Protein AF-A0A2V8DKA5-F1 (afdb_monomer)

Solvent-accessible surface area (backbone atoms only — not comparable to full-atom values): 7379 Å² total; per-residue (Å²): 86,79,46,78,63,71,36,25,67,91,80,50,63,89,69,74,50,68,70,83,80,54,30,30,59,78,45,17,24,28,48,36,32,26,49,52,54,49,48,38,41,41,67,17,48,54,69,76,38,73,86,55,44,38,32,32,46,49,36,30,21,56,39,58,88,42,36,77,68,57,39,46,38,66,79,73,36,94,82,56,77,60,54,41,87,66,52,61,70,57,46,31,72,77,32,38,34,21,30,55,58,59,94,41,68,68,50,50,52,49,48,36,72,65,50,35,67,94,24,55,43,90,53,74,67,75,92,54,95,67,135

Sequence (131 aa):
MFMHPGGADNIVREGALRGRGDLGNIIGNPLETTYFLSRLIFDGTLDKFPGLKICPGHAGGYLPSYLARTDVACDVRANANCANKKRPREYFKGQIIIDSMVFTEEGLRHLVAEVGVGQIVYGTDIPFNWP

Structure (mmCIF, N/CA/C/O backbone):
data_AF-A0A2V8DKA5-F1
#
_entry.id   AF-A0A2V8DKA5-F1
#
loop_
_atom_site.group_PDB
_atom_site.id
_atom_site.type_symbol
_atom_site.label_atom_id
_atom_site.label_alt_id
_atom_site.label_comp_id
_atom_site.label_asym_id
_atom_site.label_entity_id
_atom_site.label_seq_id
_atom_site.pdbx_PDB_ins_code
_atom_site.Cartn_x
_atom_site.Cartn_y
_atom_site.Cartn_z
_atom_site.occupancy
_atom_site.B_iso_or_equiv
_atom_site.auth_seq_id
_atom_site.auth_comp_id
_atom_site.auth_asym_id
_atom_site.auth_atom_id
_atom_site.pdbx_PDB_model_num
ATOM 1 N N . MET A 1 1 ? 3.660 -9.455 10.947 1.00 94.50 1 MET A N 1
ATOM 2 C CA . MET A 1 1 ? 3.813 -10.330 9.764 1.00 94.50 1 MET A CA 1
ATOM 3 C C . MET A 1 1 ? 4.368 -9.488 8.632 1.00 94.50 1 MET A C 1
ATOM 5 O O . MET A 1 1 ? 3.793 -8.440 8.383 1.00 94.50 1 MET A O 1
ATOM 9 N N . PHE A 1 2 ? 5.465 -9.890 7.994 1.00 96.50 2 PHE A N 1
ATOM 10 C CA . PHE A 1 2 ? 5.931 -9.236 6.767 1.00 96.50 2 PHE A CA 1
ATOM 11 C C . PHE A 1 2 ? 5.264 -9.896 5.556 1.00 96.50 2 PHE A C 1
ATOM 13 O O . PHE A 1 2 ? 5.090 -11.115 5.562 1.00 96.50 2 PHE A O 1
ATOM 20 N N . MET A 1 3 ? 4.866 -9.106 4.562 1.00 95.31 3 MET A N 1
ATOM 21 C CA . MET A 1 3 ? 4.344 -9.597 3.288 1.00 95.31 3 MET A CA 1
ATOM 22 C C . MET A 1 3 ? 5.293 -9.146 2.180 1.00 95.31 3 MET A C 1
ATOM 24 O O . MET A 1 3 ? 5.475 -7.948 1.964 1.00 95.31 3 MET A O 1
ATOM 28 N N . HIS A 1 4 ? 5.879 -10.129 1.501 1.00 95.50 4 HIS A N 1
ATOM 29 C CA . HIS A 1 4 ? 6.677 -9.936 0.301 1.00 95.50 4 HIS A CA 1
ATOM 30 C C . HIS A 1 4 ? 5.847 -10.366 -0.919 1.00 95.50 4 HIS A C 1
ATOM 32 O O . HIS A 1 4 ? 5.242 -11.442 -0.864 1.00 95.50 4 HIS A O 1
ATOM 38 N N . PRO A 1 5 ? 5.803 -9.576 -2.001 1.00 95.88 5 PRO A N 1
ATOM 39 C CA . PRO A 1 5 ? 5.071 -9.942 -3.210 1.00 95.88 5 PRO A CA 1
ATOM 40 C C . PRO A 1 5 ? 5.834 -10.953 -4.085 1.00 95.88 5 PRO A C 1
ATOM 42 O O . PRO A 1 5 ? 7.014 -11.222 -3.873 1.00 95.88 5 PRO A O 1
ATOM 45 N N . GLY A 1 6 ? 5.155 -11.523 -5.074 1.00 94.38 6 GLY A N 1
ATOM 46 C CA . GLY A 1 6 ?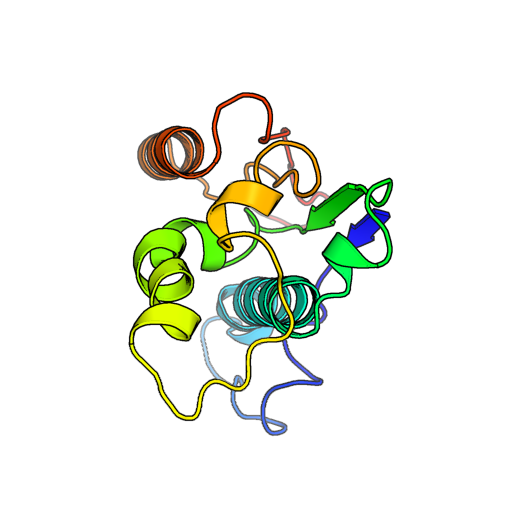 5.685 -12.485 -6.038 1.00 94.38 6 GLY A CA 1
ATOM 47 C C . GLY A 1 6 ? 5.372 -12.078 -7.476 1.00 94.38 6 GLY A C 1
ATOM 48 O O . GLY A 1 6 ? 4.893 -12.892 -8.256 1.00 94.38 6 GLY A O 1
ATOM 49 N N . GLY A 1 7 ? 5.580 -10.807 -7.826 1.00 93.19 7 GLY A N 1
ATOM 50 C CA . GLY A 1 7 ? 5.442 -10.319 -9.199 1.00 93.19 7 GLY A CA 1
ATOM 51 C C . GLY A 1 7 ? 4.012 -10.263 -9.741 1.00 93.19 7 GLY A C 1
ATOM 52 O O . GLY A 1 7 ? 3.837 -10.116 -10.950 1.00 93.19 7 GLY A O 1
ATOM 53 N N . ALA A 1 8 ? 2.995 -10.343 -8.873 1.00 94.88 8 ALA A N 1
ATOM 54 C CA . ALA A 1 8 ? 1.580 -10.423 -9.239 1.00 94.88 8 ALA A CA 1
ATOM 55 C C . ALA A 1 8 ? 1.161 -11.709 -9.978 1.00 94.88 8 ALA A C 1
ATOM 57 O O . ALA A 1 8 ? 0.055 -11.758 -10.528 1.00 94.88 8 ALA A O 1
ATOM 58 N N . ASP A 1 9 ? 1.970 -12.770 -9.928 1.00 89.75 9 ASP A N 1
ATOM 59 C CA . ASP A 1 9 ? 1.734 -14.032 -10.647 1.00 89.75 9 ASP A CA 1
ATOM 60 C C . ASP A 1 9 ? 0.358 -14.663 -10.356 1.00 89.75 9 ASP A C 1
ATOM 62 O O . ASP A 1 9 ? -0.228 -15.320 -11.215 1.00 89.75 9 ASP A O 1
ATOM 66 N N . ASN A 1 10 ? -0.195 -14.424 -9.162 1.00 89.25 10 ASN A N 1
ATOM 67 C CA . ASN A 1 10 ? -1.482 -14.979 -8.731 1.00 89.25 10 ASN A CA 1
ATOM 68 C C . ASN A 1 10 ? -2.690 -14.061 -8.984 1.00 89.25 10 ASN A C 1
ATOM 70 O O . ASN A 1 10 ? -3.821 -14.444 -8.676 1.00 89.25 10 ASN A O 1
ATOM 74 N N . ILE A 1 11 ? -2.477 -12.838 -9.481 1.00 95.75 11 ILE A N 1
ATOM 75 C CA . ILE A 1 11 ? -3.544 -11.829 -9.613 1.00 95.75 11 ILE A CA 1
ATOM 76 C C . ILE A 1 11 ? -3.685 -11.265 -11.029 1.00 95.75 11 ILE A C 1
ATOM 78 O O . ILE A 1 11 ? -4.748 -10.740 -11.366 1.00 95.75 11 ILE A O 1
ATOM 82 N N . VAL A 1 12 ? -2.653 -11.379 -11.871 1.00 95.69 12 VAL A N 1
ATOM 83 C CA . VAL A 1 12 ? -2.734 -11.037 -13.296 1.00 95.69 12 VAL A CA 1
ATOM 84 C C . VAL A 1 12 ? -2.765 -12.292 -14.162 1.00 95.69 12 VAL A C 1
ATOM 86 O O . VAL A 1 12 ? -2.398 -13.383 -13.739 1.00 95.69 12 VAL A O 1
ATOM 89 N N . ARG A 1 13 ? -3.223 -12.146 -15.409 1.00 95.75 13 ARG A N 1
ATOM 90 C CA . ARG A 1 13 ? -3.144 -13.239 -16.386 1.00 95.75 13 ARG A CA 1
ATOM 91 C C . ARG A 1 13 ? -1.683 -13.575 -16.663 1.00 95.75 13 ARG A C 1
ATOM 93 O O . ARG A 1 13 ? -0.861 -12.666 -16.795 1.00 95.75 13 ARG A O 1
ATOM 100 N N . GLU A 1 14 ? -1.395 -14.860 -16.839 1.00 93.31 14 GLU A N 1
ATOM 101 C CA . GLU A 1 14 ? -0.055 -15.307 -17.205 1.00 93.31 14 GLU A CA 1
ATOM 102 C C . GLU A 1 14 ? 0.442 -14.550 -18.446 1.00 93.31 14 GLU A C 1
ATOM 104 O O . GLU A 1 14 ? -0.253 -14.428 -19.458 1.00 93.31 14 GLU A O 1
ATOM 109 N N . GLY A 1 15 ? 1.650 -13.996 -18.351 1.00 93.44 15 GLY A N 1
ATOM 110 C CA . GLY A 1 15 ? 2.273 -13.251 -19.437 1.00 93.44 15 GLY A CA 1
ATOM 111 C C . GLY A 1 15 ? 1.839 -11.788 -19.575 1.00 93.44 15 GLY A C 1
ATOM 112 O O . GLY A 1 15 ? 2.428 -11.091 -20.397 1.00 93.44 15 GLY A O 1
ATOM 113 N N . ALA A 1 16 ? 0.889 -11.288 -18.771 1.00 95.94 16 ALA A N 1
ATOM 114 C CA . ALA A 1 16 ? 0.405 -9.902 -18.858 1.00 95.94 16 ALA A CA 1
ATOM 115 C C . ALA A 1 16 ? 1.497 -8.842 -18.626 1.00 95.94 16 ALA A C 1
ATOM 117 O O . ALA A 1 16 ? 1.384 -7.727 -19.129 1.00 95.94 16 ALA A O 1
ATOM 118 N N . LEU A 1 17 ? 2.550 -9.195 -17.886 1.00 96.06 17 LEU A N 1
ATOM 119 C CA . LEU A 1 17 ? 3.685 -8.323 -17.570 1.00 96.06 17 LEU A CA 1
ATOM 120 C C . LEU A 1 17 ? 4.962 -8.692 -18.353 1.00 96.06 17 LEU A C 1
ATOM 122 O O . LEU A 1 17 ? 6.035 -8.165 -18.068 1.00 96.06 17 LEU A O 1
ATOM 126 N N . ARG A 1 18 ? 4.883 -9.588 -19.354 1.00 93.88 18 ARG A N 1
ATOM 127 C CA . ARG A 1 18 ? 6.038 -9.915 -20.212 1.00 93.88 18 ARG A CA 1
ATOM 128 C C . ARG A 1 18 ? 6.385 -8.724 -21.107 1.00 93.88 18 ARG A C 1
ATOM 130 O O . ARG A 1 18 ? 5.515 -8.143 -21.750 1.00 93.88 18 ARG A O 1
ATOM 137 N N . GLY A 1 19 ? 7.672 -8.404 -21.209 1.00 91.88 19 GLY A N 1
ATOM 138 C CA . GLY A 1 19 ? 8.155 -7.326 -22.068 1.00 91.88 19 GLY A CA 1
ATOM 139 C C . GLY A 1 19 ? 9.411 -6.655 -21.526 1.00 91.88 19 GLY A C 1
ATOM 140 O O . GLY A 1 19 ? 10.134 -7.215 -20.707 1.00 91.88 19 GLY A O 1
ATOM 141 N N . ARG A 1 20 ? 9.681 -5.443 -22.016 1.00 96.12 20 ARG A N 1
ATOM 142 C CA . ARG A 1 20 ? 10.793 -4.613 -21.534 1.00 96.12 20 ARG A CA 1
ATOM 143 C C . ARG A 1 20 ? 10.465 -4.012 -20.168 1.00 96.12 20 ARG A C 1
ATOM 145 O O . ARG A 1 20 ? 9.310 -3.694 -19.905 1.00 96.12 20 ARG A O 1
ATOM 152 N N . GLY A 1 21 ? 11.503 -3.772 -19.370 1.00 94.31 21 GLY A N 1
ATOM 153 C CA . GLY A 1 21 ? 11.399 -3.006 -18.126 1.00 94.31 21 GLY A CA 1
ATOM 154 C C . GLY A 1 21 ? 11.013 -3.815 -16.892 1.00 94.31 21 GLY A C 1
ATOM 155 O O . GLY A 1 21 ? 10.586 -3.203 -15.929 1.00 94.31 21 GLY A O 1
ATOM 156 N N . ASP A 1 22 ? 11.142 -5.148 -16.926 1.00 94.69 22 ASP A N 1
ATOM 157 C CA . ASP A 1 22 ? 10.892 -6.031 -15.774 1.00 94.69 22 ASP A CA 1
ATOM 158 C C . ASP A 1 22 ? 9.589 -5.691 -15.025 1.00 94.69 22 ASP A C 1
ATOM 160 O O . ASP A 1 22 ? 9.564 -5.403 -13.827 1.00 94.69 22 ASP A O 1
ATOM 164 N N . LEU A 1 23 ? 8.479 -5.655 -15.771 1.00 96.62 23 LEU A N 1
ATOM 165 C CA . LEU A 1 23 ? 7.197 -5.181 -15.244 1.00 96.62 23 LEU A CA 1
ATOM 166 C C . LEU A 1 23 ? 6.652 -6.068 -14.121 1.00 96.62 23 LEU A C 1
ATOM 168 O O . LEU A 1 23 ? 5.860 -5.584 -13.318 1.00 96.62 23 LEU A O 1
ATOM 172 N N . GLY A 1 24 ? 7.080 -7.332 -14.031 1.00 96.19 24 GLY A N 1
ATOM 173 C CA . GLY A 1 24 ? 6.789 -8.183 -12.876 1.00 96.19 24 GLY A CA 1
ATOM 174 C C . GLY A 1 24 ? 7.332 -7.566 -11.589 1.00 96.19 24 GLY A C 1
ATOM 175 O O . GLY A 1 24 ? 6.606 -7.453 -10.605 1.00 96.19 24 GLY A O 1
ATOM 176 N N . ASN A 1 25 ? 8.563 -7.059 -11.623 1.00 94.38 25 ASN A N 1
ATOM 177 C CA . ASN A 1 25 ? 9.143 -6.374 -10.481 1.00 94.38 25 ASN A CA 1
ATOM 178 C C . ASN A 1 25 ? 8.559 -4.962 -10.302 1.00 94.38 25 ASN A C 1
ATOM 180 O O . ASN A 1 25 ? 7.931 -4.679 -9.286 1.00 94.38 25 ASN A O 1
ATOM 184 N N . ILE A 1 26 ? 8.675 -4.084 -11.304 1.00 94.94 26 ILE A N 1
ATOM 185 C CA . ILE A 1 26 ? 8.382 -2.651 -11.097 1.00 94.94 26 ILE A CA 1
ATOM 186 C C . ILE A 1 26 ? 6.884 -2.304 -11.043 1.00 94.94 26 ILE A C 1
ATOM 188 O O . ILE A 1 26 ? 6.517 -1.253 -10.517 1.00 94.94 26 ILE A O 1
ATOM 192 N N . ILE A 1 27 ? 6.010 -3.167 -11.580 1.00 96.56 27 ILE A N 1
ATOM 193 C CA . ILE A 1 27 ? 4.547 -3.017 -11.498 1.00 96.56 27 ILE A CA 1
ATOM 194 C C . ILE A 1 27 ? 3.921 -4.136 -10.670 1.00 96.56 27 ILE A C 1
ATOM 196 O O . ILE A 1 27 ? 3.112 -3.864 -9.784 1.00 96.56 27 ILE A O 1
ATOM 200 N N . GLY A 1 28 ? 4.273 -5.389 -10.958 1.00 97.88 28 GLY A N 1
ATOM 201 C CA . GLY A 1 28 ? 3.657 -6.561 -10.343 1.00 97.88 28 GLY A CA 1
ATOM 202 C C . GLY A 1 28 ? 3.823 -6.579 -8.827 1.00 97.88 28 GLY A C 1
ATOM 203 O O . GLY A 1 28 ? 2.825 -6.702 -8.118 1.00 97.88 28 GLY A O 1
ATOM 204 N N . ASN A 1 29 ? 5.037 -6.359 -8.315 1.00 97.19 29 ASN A N 1
ATOM 205 C CA . ASN A 1 29 ? 5.287 -6.370 -6.873 1.00 97.19 29 ASN A CA 1
ATOM 206 C C . ASN A 1 29 ? 4.428 -5.331 -6.108 1.00 97.19 29 ASN A C 1
ATOM 208 O O . ASN A 1 29 ? 3.648 -5.735 -5.239 1.00 97.19 29 ASN A O 1
ATOM 212 N N . PRO A 1 30 ? 4.464 -4.019 -6.429 1.00 97.25 30 PRO A N 1
ATOM 213 C CA . PRO A 1 30 ? 3.578 -3.035 -5.798 1.00 97.25 30 PRO A CA 1
ATOM 214 C C . PRO A 1 30 ? 2.081 -3.295 -6.022 1.00 97.25 30 PRO A C 1
ATOM 216 O O . PRO A 1 30 ? 1.265 -3.035 -5.129 1.00 97.25 30 PRO A O 1
ATOM 219 N N . LEU A 1 31 ? 1.689 -3.807 -7.194 1.00 98.00 31 LEU A N 1
ATOM 220 C CA . LEU A 1 31 ? 0.294 -4.133 -7.499 1.00 98.00 31 LEU A CA 1
ATOM 221 C C . LEU A 1 31 ? -0.228 -5.252 -6.593 1.00 98.00 31 LEU A C 1
ATOM 223 O O . LEU A 1 31 ? -1.315 -5.128 -6.027 1.00 98.00 31 LEU A O 1
ATOM 227 N N . GLU A 1 32 ? 0.544 -6.321 -6.424 1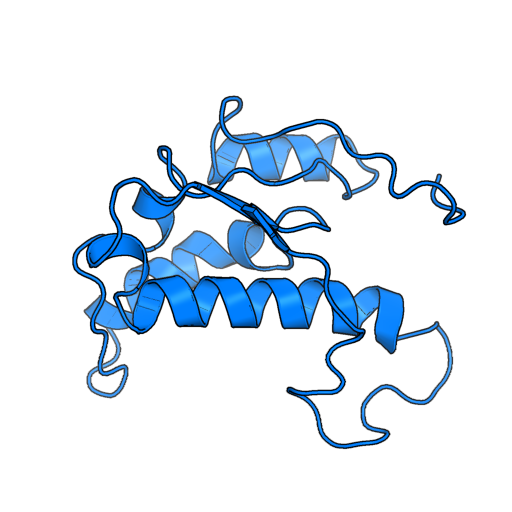.00 98.12 32 GLU A N 1
ATOM 228 C CA . GLU A 1 32 ? 0.181 -7.440 -5.558 1.00 98.12 32 GLU A CA 1
ATOM 229 C C . GLU A 1 32 ? 0.092 -7.018 -4.097 1.00 98.12 32 GLU A C 1
ATOM 231 O O . GLU A 1 32 ? -0.889 -7.346 -3.424 1.00 98.12 32 GLU A O 1
ATOM 236 N N . THR A 1 33 ? 1.038 -6.200 -3.632 1.00 98.19 33 THR A N 1
ATOM 237 C CA . THR A 1 33 ? 0.962 -5.581 -2.308 1.00 98.19 33 THR A CA 1
ATOM 238 C C . THR A 1 33 ? -0.335 -4.789 -2.122 1.00 98.19 33 THR A C 1
ATOM 240 O O . THR A 1 33 ? -1.049 -4.973 -1.131 1.00 98.19 33 THR A O 1
ATOM 243 N N . THR A 1 34 ? -0.675 -3.941 -3.096 1.00 98.31 34 THR A N 1
ATOM 244 C CA . THR A 1 34 ? -1.896 -3.118 -3.084 1.00 98.31 34 THR A CA 1
ATOM 245 C C . THR A 1 34 ? -3.144 -3.988 -3.001 1.00 98.31 34 THR A C 1
ATOM 247 O O . THR A 1 34 ? -4.046 -3.723 -2.202 1.00 98.31 34 THR A O 1
ATOM 250 N N . TYR A 1 35 ? -3.194 -5.039 -3.821 1.00 98.00 35 TYR A N 1
ATOM 251 C CA . TYR A 1 35 ? -4.311 -5.969 -3.877 1.00 98.00 35 TYR A CA 1
ATOM 252 C C . TYR A 1 35 ? -4.475 -6.723 -2.556 1.00 98.00 35 TYR A C 1
ATOM 254 O O . TYR A 1 35 ? -5.569 -6.742 -1.993 1.00 98.00 35 TYR A O 1
ATOM 262 N N . PHE A 1 36 ? -3.392 -7.282 -2.020 1.00 97.94 36 PHE A N 1
ATOM 263 C CA . PHE A 1 36 ? -3.392 -8.004 -0.752 1.00 97.94 36 PHE A CA 1
ATOM 264 C C . PHE A 1 36 ? -3.918 -7.148 0.405 1.00 97.94 36 PHE A C 1
ATOM 266 O O . PHE A 1 36 ? -4.840 -7.567 1.106 1.00 97.94 36 PHE A O 1
ATOM 273 N N . LEU A 1 37 ? -3.393 -5.929 0.580 1.00 98.06 37 LEU A N 1
ATOM 274 C CA . LEU A 1 37 ? -3.863 -5.019 1.630 1.00 98.06 37 LEU A CA 1
ATOM 275 C C . LEU A 1 37 ? -5.335 -4.657 1.438 1.00 98.06 37 LEU A C 1
ATOM 277 O O . LEU A 1 37 ? -6.106 -4.678 2.397 1.00 98.06 37 LEU A O 1
ATOM 281 N N . SER A 1 38 ? -5.736 -4.388 0.195 1.00 97.81 38 SER A N 1
ATOM 282 C CA . SER A 1 38 ? -7.127 -4.082 -0.138 1.00 97.81 38 SER A CA 1
ATOM 283 C C . SER A 1 38 ? -8.059 -5.240 0.227 1.00 97.81 38 SER A C 1
ATOM 285 O O . SER A 1 38 ? -9.116 -5.002 0.804 1.00 97.81 38 SER A O 1
ATOM 287 N N . ARG A 1 39 ? -7.667 -6.497 -0.031 1.00 97.81 39 ARG A N 1
ATOM 288 C CA . ARG A 1 39 ? -8.440 -7.684 0.378 1.00 97.81 39 ARG A CA 1
ATOM 289 C C . ARG A 1 39 ? -8.522 -7.806 1.898 1.00 97.81 39 ARG A C 1
ATOM 291 O O . ARG A 1 39 ? -9.612 -7.983 2.428 1.00 97.81 39 ARG A O 1
ATOM 298 N N . LEU A 1 40 ? -7.412 -7.637 2.618 1.00 98.25 40 LEU A N 1
ATOM 299 C CA . LEU A 1 40 ? -7.420 -7.701 4.084 1.00 98.25 40 LEU A CA 1
ATOM 300 C C . LEU A 1 40 ? -8.320 -6.647 4.734 1.00 98.25 40 LEU A C 1
ATOM 302 O O . LEU A 1 40 ? -8.968 -6.936 5.745 1.00 98.25 40 LEU A O 1
ATOM 306 N N . ILE A 1 41 ? -8.344 -5.444 4.160 1.00 98.38 41 ILE A N 1
ATOM 307 C CA . ILE A 1 41 ? -9.236 -4.368 4.577 1.00 98.38 41 ILE A CA 1
ATOM 308 C C . ILE A 1 41 ? -10.669 -4.752 4.211 1.00 98.38 41 ILE A C 1
ATOM 310 O O . ILE A 1 41 ? -11.447 -5.055 5.107 1.00 98.38 41 ILE A O 1
ATOM 314 N N . PHE A 1 42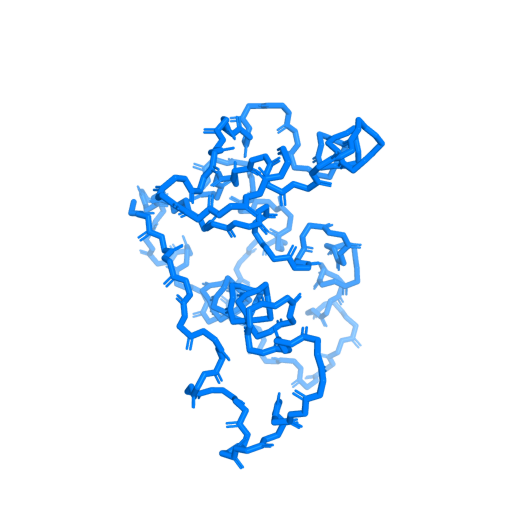 ? -11.016 -4.804 2.923 1.00 98.25 42 PHE A N 1
ATOM 315 C CA . PHE A 1 42 ? -12.410 -4.896 2.480 1.00 98.25 42 PHE A CA 1
ATOM 316 C C . PHE A 1 42 ? -13.107 -6.210 2.847 1.00 98.25 42 PHE A C 1
ATOM 318 O O . PHE A 1 42 ? -14.322 -6.199 3.024 1.00 98.25 42 PHE A O 1
ATOM 325 N N . ASP A 1 43 ? -12.371 -7.310 3.042 1.00 98.19 43 ASP A N 1
ATOM 326 C CA . ASP A 1 43 ? -12.935 -8.570 3.548 1.00 98.19 43 ASP A CA 1
ATOM 327 C C . ASP A 1 43 ? -13.120 -8.569 5.082 1.00 98.19 43 ASP A C 1
ATOM 329 O O . ASP A 1 43 ? -13.534 -9.572 5.663 1.00 98.19 43 ASP A O 1
ATOM 333 N N . GLY A 1 44 ? -12.789 -7.469 5.770 1.00 98.12 44 GLY A N 1
ATOM 334 C CA . GLY A 1 44 ? -12.919 -7.328 7.223 1.00 98.12 44 GLY A CA 1
ATOM 335 C C . GLY A 1 44 ? -11.902 -8.154 8.018 1.00 98.12 44 GLY A C 1
ATOM 336 O O . GLY A 1 44 ? -12.071 -8.368 9.221 1.00 98.12 44 GLY A O 1
ATOM 337 N N . THR A 1 45 ? -10.827 -8.631 7.380 1.00 98.50 45 THR A N 1
ATOM 338 C CA . THR A 1 45 ? -9.819 -9.478 8.042 1.00 98.50 45 THR A CA 1
ATOM 339 C C . THR A 1 45 ? -9.137 -8.724 9.180 1.00 98.50 45 THR A C 1
ATOM 341 O O . THR A 1 45 ? -8.966 -9.269 10.272 1.00 98.50 45 THR A O 1
ATOM 344 N N . LEU A 1 46 ? -8.805 -7.449 8.966 1.00 98.38 46 LEU A N 1
ATOM 345 C CA . LEU A 1 46 ? -8.176 -6.616 9.995 1.00 98.38 46 LEU A CA 1
ATOM 346 C C . LEU A 1 46 ? -9.117 -6.270 11.158 1.00 98.38 46 LEU A C 1
ATOM 348 O O . LEU A 1 46 ? -8.637 -6.039 12.268 1.00 98.38 46 LEU A O 1
ATOM 352 N N . ASP A 1 47 ? -10.437 -6.295 10.950 1.00 98.44 47 ASP A N 1
ATOM 353 C CA . ASP A 1 47 ? -11.409 -6.165 12.043 1.00 98.44 47 ASP A CA 1
ATOM 354 C C . ASP A 1 47 ? -11.558 -7.460 12.834 1.00 98.44 47 ASP A C 1
ATOM 356 O O . ASP A 1 47 ? -11.718 -7.429 14.054 1.00 98.44 47 ASP A O 1
ATOM 360 N N . LYS A 1 48 ? -11.510 -8.606 12.144 1.00 98.44 48 LYS A N 1
ATOM 361 C CA . LYS A 1 48 ? -11.571 -9.930 12.770 1.00 98.44 48 LYS A CA 1
ATOM 362 C C . LYS A 1 48 ? -10.354 -10.193 13.659 1.00 98.44 48 LYS A C 1
ATOM 364 O O . LYS A 1 48 ? -10.482 -10.862 14.682 1.00 98.44 48 LYS A O 1
ATOM 369 N N . PHE A 1 49 ? -9.193 -9.650 13.291 1.00 98.12 49 PHE A N 1
ATOM 370 C CA . PHE A 1 49 ? -7.934 -9.816 14.016 1.00 98.12 49 PHE A CA 1
ATOM 371 C C . PHE A 1 49 ? -7.325 -8.455 14.401 1.00 98.12 49 PHE A C 1
ATOM 373 O O . PHE A 1 49 ? -6.327 -8.038 13.812 1.00 98.12 49 PHE A O 1
ATOM 380 N N . PRO A 1 50 ? -7.864 -7.757 15.418 1.00 96.94 50 PRO A N 1
ATOM 381 C CA . PRO A 1 50 ? -7.434 -6.397 15.759 1.00 96.94 50 PRO A CA 1
ATOM 382 C C . PRO A 1 50 ? -5.986 -6.309 16.272 1.00 96.94 50 PRO A C 1
ATOM 384 O O . PRO A 1 50 ? -5.379 -5.243 16.220 1.00 96.94 50 PRO A O 1
ATOM 387 N N . GLY A 1 51 ? -5.416 -7.419 16.758 1.00 97.31 51 GLY A N 1
ATOM 388 C CA . GLY A 1 51 ? -4.009 -7.504 17.169 1.00 97.31 51 GLY A CA 1
ATOM 389 C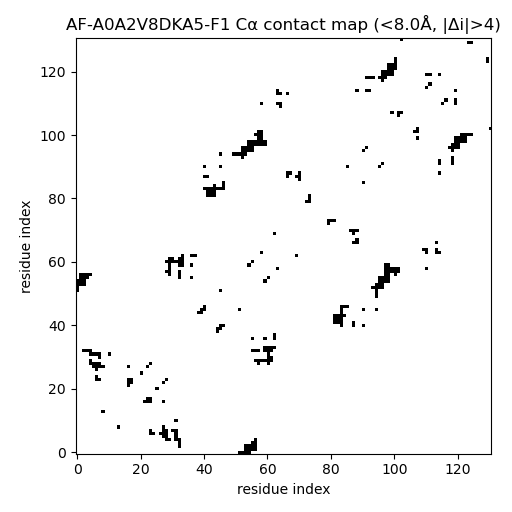 C . GLY A 1 51 ? -3.029 -7.788 16.024 1.00 97.31 51 GLY A C 1
ATOM 390 O O . GLY A 1 51 ? -1.818 -7.789 16.249 1.00 97.31 51 GLY A O 1
ATOM 391 N N . LEU A 1 52 ? -3.519 -8.054 14.808 1.00 97.94 52 LEU A N 1
ATOM 392 C CA . LEU A 1 52 ? -2.666 -8.344 13.660 1.00 97.94 52 LEU A CA 1
ATOM 393 C C . LEU A 1 52 ? -1.975 -7.064 13.179 1.00 97.94 52 LEU A C 1
ATOM 395 O O . LEU A 1 52 ? -2.637 -6.098 12.799 1.00 97.94 52 LEU A O 1
ATOM 399 N N . LYS A 1 53 ? -0.638 -7.100 13.158 1.00 97.69 53 LYS A N 1
ATOM 400 C CA . LYS A 1 53 ? 0.215 -6.081 12.537 1.00 97.69 53 LYS A CA 1
ATOM 401 C C . LYS A 1 53 ? 0.911 -6.636 11.305 1.00 97.69 53 LYS A C 1
ATOM 403 O O . LYS A 1 53 ? 1.507 -7.721 11.357 1.00 97.69 53 LYS A O 1
ATOM 408 N N . ILE A 1 54 ? 0.868 -5.879 10.219 1.00 97.94 54 ILE A N 1
ATOM 409 C CA . ILE A 1 54 ? 1.384 -6.280 8.915 1.00 97.94 54 ILE A CA 1
ATOM 410 C C . ILE A 1 54 ? 2.378 -5.240 8.422 1.00 97.94 54 ILE A C 1
ATOM 412 O O . ILE A 1 54 ? 2.144 -4.042 8.565 1.00 97.94 54 ILE A O 1
ATOM 416 N N . CYS A 1 55 ? 3.473 -5.729 7.848 1.00 98.00 55 CYS A N 1
ATOM 417 C CA . CYS A 1 55 ? 4.467 -4.934 7.160 1.00 98.00 55 CYS A CA 1
ATOM 418 C C . CYS A 1 55 ? 4.552 -5.364 5.692 1.00 98.00 55 CYS A C 1
ATOM 420 O O . CYS A 1 55 ? 5.207 -6.362 5.402 1.00 98.00 55 CYS A O 1
ATOM 422 N N . PRO A 1 56 ? 3.798 -4.734 4.781 1.00 97.19 56 PRO A N 1
ATOM 423 C CA . PRO A 1 56 ? 3.936 -4.977 3.353 1.00 97.19 56 PRO A CA 1
ATOM 424 C C . PRO A 1 56 ? 5.163 -4.247 2.786 1.00 97.19 56 PRO A C 1
ATOM 426 O O . PRO A 1 56 ? 5.381 -3.073 3.091 1.00 97.19 56 PRO A O 1
ATOM 429 N N . GLY A 1 57 ? 5.925 -4.927 1.929 1.00 96.19 57 GLY A N 1
ATOM 430 C CA . GLY A 1 57 ? 7.049 -4.309 1.222 1.00 96.19 57 GLY A CA 1
ATOM 431 C C . GLY A 1 57 ? 6.626 -3.272 0.172 1.00 96.19 57 GLY A C 1
ATOM 432 O O . GLY A 1 57 ? 5.447 -3.178 -0.191 1.00 96.19 57 GLY A O 1
ATOM 433 N N . HIS A 1 58 ? 7.599 -2.530 -0.355 1.00 97.19 58 HIS A N 1
ATOM 434 C CA . HIS A 1 58 ? 7.430 -1.574 -1.461 1.00 97.19 58 HIS A CA 1
ATOM 435 C C . HIS A 1 58 ? 6.445 -0.445 -1.133 1.00 97.19 58 HIS A C 1
ATOM 437 O O . HIS A 1 58 ? 5.509 -0.179 -1.889 1.00 97.19 58 HIS A O 1
ATOM 443 N N . ALA A 1 59 ? 6.609 0.163 0.042 1.00 97.38 59 ALA A N 1
ATOM 444 C CA . ALA A 1 59 ? 5.789 1.241 0.581 1.00 97.38 59 ALA A CA 1
ATOM 445 C C . ALA A 1 59 ? 4.284 0.935 0.653 1.00 97.38 59 ALA A C 1
ATOM 447 O O . ALA A 1 59 ? 3.449 1.830 0.570 1.00 97.38 59 ALA A O 1
ATOM 448 N N . GLY A 1 60 ? 3.907 -0.337 0.823 1.00 97.56 60 GLY A N 1
ATOM 449 C CA . GLY A 1 60 ? 2.497 -0.738 0.789 1.00 97.56 60 GLY A CA 1
ATOM 450 C C . GLY A 1 60 ? 1.890 -0.709 -0.617 1.00 97.56 60 GLY A C 1
ATOM 451 O O . GLY A 1 60 ? 0.665 -0.682 -0.764 1.00 97.56 60 GLY A O 1
ATOM 452 N N . GLY A 1 61 ? 2.734 -0.744 -1.648 1.00 97.81 61 GLY A N 1
ATOM 453 C CA . GLY A 1 61 ? 2.342 -0.681 -3.044 1.00 97.81 61 GLY A CA 1
ATOM 454 C C . GLY A 1 61 ? 1.841 0.707 -3.438 1.00 97.81 61 GLY A C 1
ATOM 455 O O . GLY A 1 61 ? 2.348 1.735 -3.007 1.00 97.81 61 GLY A O 1
ATOM 456 N N . TYR A 1 62 ? 0.793 0.739 -4.250 1.00 97.25 62 TYR A N 1
ATOM 457 C CA . TYR A 1 62 ? 0.110 1.959 -4.672 1.00 97.25 62 TYR A CA 1
ATOM 458 C C . TYR A 1 62 ? -0.977 2.408 -3.690 1.00 97.25 62 TYR A C 1
ATOM 460 O O . TYR A 1 62 ? -1.573 3.469 -3.887 1.00 97.25 62 TYR A O 1
ATOM 468 N N . LEU A 1 63 ? -1.270 1.610 -2.653 1.00 97.81 63 LEU A N 1
ATOM 469 C CA . LEU A 1 63 ? -2.399 1.864 -1.761 1.00 97.81 63 LEU A CA 1
ATOM 470 C C . LEU A 1 63 ? -2.284 3.212 -1.029 1.00 97.81 63 LEU A C 1
ATOM 472 O O . LEU A 1 63 ? -3.265 3.955 -1.090 1.00 97.81 63 LEU A O 1
ATOM 476 N N . PRO A 1 64 ? -1.148 3.586 -0.396 1.00 96.81 64 PRO A N 1
ATOM 477 C CA . PRO A 1 64 ? -1.052 4.882 0.280 1.00 96.81 64 PRO A CA 1
ATOM 478 C C . PRO A 1 64 ? -1.317 6.065 -0.654 1.00 96.81 64 PRO A C 1
ATOM 480 O O . PRO A 1 64 ? -2.100 6.943 -0.316 1.00 96.81 64 PRO A O 1
ATOM 483 N N . SER A 1 65 ? -0.785 6.041 -1.879 1.00 95.12 65 SER A N 1
ATOM 484 C CA . SER A 1 65 ? -1.009 7.118 -2.855 1.00 95.12 65 SER A CA 1
ATOM 485 C C . SER A 1 65 ? -2.433 7.195 -3.409 1.00 95.12 65 SER A C 1
ATOM 487 O O . SER A 1 65 ? -2.820 8.209 -3.985 1.00 95.12 65 SER A O 1
ATOM 489 N N . TYR A 1 66 ? -3.231 6.139 -3.245 1.00 95.62 66 TYR A N 1
ATOM 490 C CA . TYR A 1 66 ? -4.630 6.071 -3.677 1.00 95.62 66 TYR A CA 1
ATOM 491 C C . TYR A 1 66 ? -5.611 5.964 -2.500 1.00 95.62 66 TYR A C 1
ATOM 493 O O . TYR A 1 66 ? -6.791 5.632 -2.687 1.00 95.62 66 TYR A O 1
ATOM 501 N N . LEU A 1 67 ? -5.156 6.261 -1.281 1.00 95.69 67 LEU A N 1
ATOM 502 C CA . LEU A 1 67 ? -5.893 5.974 -0.056 1.00 95.69 67 LEU A CA 1
ATOM 503 C C . LEU A 1 67 ? -7.221 6.732 0.011 1.00 95.69 67 LEU A C 1
ATOM 505 O O . LEU A 1 67 ? -8.260 6.124 0.255 1.00 95.69 67 LEU A O 1
ATOM 509 N N . ALA A 1 68 ? -7.232 8.020 -0.344 1.00 95.06 68 ALA A N 1
ATOM 510 C CA . ALA A 1 68 ? -8.455 8.825 -0.363 1.00 95.06 68 ALA A CA 1
ATOM 511 C C . ALA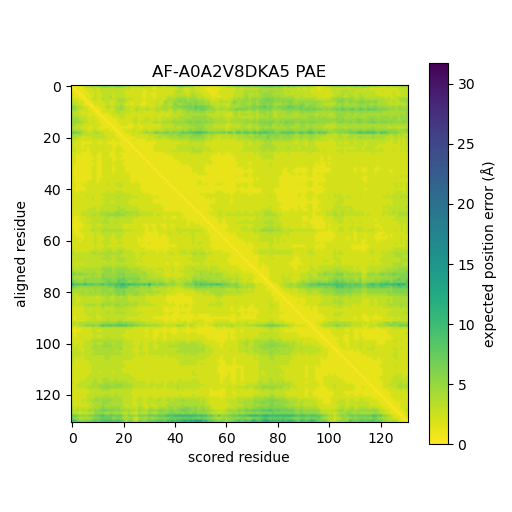 A 1 68 ? -9.534 8.276 -1.318 1.00 95.06 68 ALA A C 1
ATOM 513 O O . ALA A 1 68 ? -10.718 8.287 -0.979 1.00 95.06 68 ALA A O 1
ATOM 514 N N . ARG A 1 69 ? -9.140 7.762 -2.493 1.00 95.62 69 ARG A N 1
ATOM 515 C CA . ARG A 1 69 ? -10.067 7.104 -3.432 1.00 95.62 69 ARG A CA 1
ATOM 516 C C . ARG A 1 69 ? -10.574 5.778 -2.867 1.00 95.62 69 ARG A C 1
ATOM 518 O O . ARG A 1 69 ? -11.736 5.433 -3.067 1.00 95.62 69 ARG A O 1
ATOM 525 N N . THR A 1 70 ? -9.704 5.049 -2.176 1.00 96.50 70 THR A N 1
ATOM 526 C CA . THR A 1 70 ? -10.025 3.762 -1.551 1.00 96.50 70 THR A CA 1
ATOM 527 C C . THR A 1 70 ? -10.998 3.941 -0.384 1.00 96.50 70 THR A C 1
ATOM 529 O O . THR A 1 70 ? -11.946 3.171 -0.258 1.00 96.50 70 THR A O 1
ATOM 532 N N . ASP A 1 71 ? -10.834 4.991 0.422 1.00 96.06 71 ASP A N 1
ATOM 533 C CA . ASP A 1 71 ? -11.670 5.245 1.599 1.00 96.06 71 ASP A CA 1
ATOM 534 C C . ASP A 1 71 ? -13.142 5.446 1.290 1.00 96.06 71 ASP A C 1
ATOM 536 O O . ASP A 1 71 ? -14.002 4.977 2.029 1.00 96.06 71 ASP A O 1
ATOM 540 N N . VAL A 1 72 ? -13.429 6.159 0.204 1.00 96.06 72 VAL A N 1
ATOM 541 C CA . VAL A 1 72 ? -14.805 6.491 -0.166 1.00 96.06 72 VAL A CA 1
ATOM 542 C C . VAL A 1 72 ? -15.508 5.337 -0.874 1.00 96.06 72 VAL A C 1
ATOM 544 O O . VAL A 1 72 ? -16.696 5.449 -1.157 1.00 96.06 72 VAL A O 1
ATOM 547 N N . ALA A 1 73 ? -14.812 4.231 -1.172 1.00 94.44 73 ALA A N 1
ATOM 548 C CA . ALA A 1 73 ? -15.370 3.127 -1.946 1.00 94.44 73 ALA A CA 1
ATOM 549 C C . ALA A 1 73 ? -16.668 2.598 -1.320 1.00 94.44 73 ALA A C 1
ATOM 551 O O . ALA A 1 73 ? -17.686 2.551 -2.003 1.00 94.44 73 ALA A O 1
ATOM 552 N N . CYS A 1 74 ? -16.664 2.286 -0.024 1.00 91.88 74 CYS A N 1
ATOM 553 C CA . CYS A 1 74 ? -17.843 1.764 0.672 1.00 91.88 74 CYS A CA 1
ATOM 554 C C . CYS A 1 74 ? -18.958 2.808 0.832 1.00 91.88 74 CYS A C 1
ATOM 556 O O . CYS A 1 74 ? -20.129 2.443 0.865 1.00 91.88 74 CYS A O 1
ATOM 558 N N . ASP A 1 75 ? -18.595 4.093 0.885 1.00 92.69 75 ASP A N 1
ATOM 559 C CA . ASP A 1 75 ? -19.540 5.199 1.056 1.00 92.69 75 ASP A CA 1
ATOM 560 C C . ASP A 1 75 ? -20.318 5.479 -0.246 1.00 92.69 75 ASP A C 1
ATOM 562 O O . ASP A 1 75 ? -21.503 5.804 -0.207 1.00 92.69 75 ASP A O 1
ATOM 566 N N . VAL A 1 76 ? -19.668 5.356 -1.413 1.00 95.06 76 VAL A N 1
ATOM 567 C CA . VAL A 1 76 ? -20.241 5.805 -2.702 1.00 95.06 76 VAL A CA 1
ATOM 568 C C . VAL A 1 76 ? -20.586 4.676 -3.674 1.00 95.06 76 VAL A C 1
ATOM 570 O O . VAL A 1 76 ? -21.280 4.906 -4.667 1.00 95.06 76 VAL A O 1
ATOM 573 N N . ARG A 1 77 ? -20.095 3.452 -3.452 1.00 93.12 77 ARG A N 1
ATOM 574 C CA . ARG A 1 77 ? -20.307 2.315 -4.359 1.00 93.12 77 ARG A CA 1
ATOM 575 C C . ARG A 1 77 ? -21.296 1.330 -3.747 1.00 93.12 77 ARG A C 1
ATOM 577 O O . ARG A 1 77 ? -20.910 0.441 -2.996 1.00 93.12 77 ARG A O 1
ATOM 584 N N . ALA A 1 78 ? -22.555 1.400 -4.180 1.00 89.12 78 ALA A N 1
ATOM 585 C CA . ALA A 1 78 ? -23.600 0.461 -3.754 1.00 89.12 78 ALA A CA 1
ATOM 586 C C . ALA A 1 78 ? -23.235 -1.022 -3.986 1.00 89.12 78 ALA A C 1
ATOM 588 O O . ALA A 1 78 ? -23.712 -1.898 -3.274 1.00 89.12 78 ALA A O 1
ATOM 589 N N . ASN A 1 79 ? -22.367 -1.310 -4.964 1.00 93.88 79 ASN A N 1
ATOM 590 C CA . ASN A 1 79 ? -21.920 -2.663 -5.289 1.00 93.88 79 ASN A CA 1
ATOM 591 C C . ASN A 1 79 ? -20.555 -3.054 -4.689 1.00 93.88 79 ASN A C 1
ATOM 593 O O . ASN A 1 79 ? -20.030 -4.097 -5.066 1.00 93.88 79 ASN A O 1
ATOM 597 N N . ALA A 1 80 ? -19.950 -2.236 -3.819 1.00 94.12 80 ALA A N 1
ATOM 598 C CA . ALA A 1 80 ? -18.642 -2.561 -3.240 1.00 94.12 80 ALA A CA 1
ATOM 599 C C . ALA A 1 80 ? -18.689 -3.717 -2.230 1.00 94.12 80 ALA A C 1
ATOM 601 O O . ALA A 1 80 ? -17.675 -4.382 -2.054 1.00 94.12 80 ALA A O 1
ATOM 602 N N . ASN A 1 81 ? -19.846 -3.976 -1.605 1.00 94.56 81 ASN A N 1
ATOM 603 C CA . ASN A 1 81 ? -20.050 -5.079 -0.655 1.00 94.56 81 ASN A CA 1
ATOM 604 C C . ASN A 1 81 ? -18.940 -5.180 0.414 1.00 94.56 81 ASN A C 1
ATOM 606 O O . ASN A 1 81 ? -18.373 -6.243 0.658 1.00 94.56 81 ASN A O 1
ATOM 610 N N . CYS A 1 82 ? -18.596 -4.037 1.007 1.00 96.50 82 CYS A N 1
ATOM 611 C CA . CYS A 1 82 ? -17.538 -3.926 2.000 1.00 96.50 82 CYS A CA 1
ATOM 612 C C . CYS A 1 82 ? -17.891 -4.638 3.311 1.00 96.50 82 CYS A C 1
ATOM 614 O O . CYS A 1 82 ? -18.974 -4.422 3.855 1.00 96.50 82 CYS A O 1
ATOM 616 N N . ALA A 1 83 ? -16.951 -5.412 3.857 1.00 97.31 83 ALA A N 1
ATOM 617 C CA . ALA A 1 83 ? -17.067 -6.025 5.181 1.00 97.31 83 ALA A CA 1
ATOM 618 C C . ALA A 1 83 ? -16.254 -5.295 6.269 1.00 97.31 83 ALA A C 1
ATOM 620 O O . ALA A 1 83 ? -16.434 -5.584 7.455 1.00 97.31 83 ALA A O 1
ATOM 621 N N . ASN A 1 84 ? -15.375 -4.355 5.895 1.00 97.38 84 ASN A N 1
ATOM 622 C CA . ASN A 1 84 ? -14.622 -3.538 6.847 1.00 97.38 84 ASN A CA 1
ATOM 623 C C . ASN A 1 84 ? -15.528 -2.635 7.690 1.00 97.38 84 ASN A C 1
ATOM 625 O O . ASN A 1 84 ? -16.482 -2.039 7.193 1.00 97.38 84 ASN A O 1
ATOM 629 N N . LYS A 1 85 ? -15.169 -2.476 8.964 1.00 96.69 85 LYS A N 1
ATOM 630 C CA . LYS A 1 85 ? -15.868 -1.614 9.928 1.00 96.69 85 LYS A CA 1
ATOM 631 C C . LYS A 1 85 ? -15.290 -0.206 10.014 1.00 96.69 85 LYS A C 1
ATOM 633 O O . LYS A 1 85 ? -16.007 0.715 10.393 1.00 96.69 85 LYS A O 1
ATOM 638 N N . LYS A 1 86 ? -13.999 -0.043 9.719 1.00 95.88 86 LYS A N 1
ATOM 639 C CA . LYS A 1 86 ? -13.303 1.251 9.732 1.00 95.88 86 LYS A CA 1
ATOM 640 C C . LYS A 1 86 ? -13.049 1.715 8.306 1.00 95.88 86 LYS A C 1
ATOM 642 O O . LYS A 1 86 ? -13.028 0.897 7.382 1.00 95.88 86 LYS A O 1
ATOM 647 N N . ARG A 1 87 ? -12.782 3.005 8.112 1.00 96.25 87 ARG A N 1
ATOM 648 C CA . ARG A 1 87 ? -12.270 3.483 6.824 1.00 96.25 87 ARG A CA 1
ATOM 649 C C . ARG A 1 87 ? -10.889 2.869 6.553 1.00 96.25 87 ARG A C 1
ATOM 651 O O . ARG A 1 87 ? -10.098 2.757 7.491 1.00 96.25 87 ARG A O 1
ATOM 658 N N . PRO A 1 88 ? -10.565 2.497 5.302 1.00 97.31 88 PRO A N 1
ATOM 659 C CA . PRO A 1 88 ? -9.247 2.003 4.902 1.00 97.31 88 PRO A CA 1
ATOM 660 C C . PRO A 1 88 ? -8.054 2.742 5.539 1.00 97.31 88 PRO A C 1
ATOM 662 O O . PRO A 1 88 ? -7.168 2.096 6.102 1.00 97.31 88 PRO A O 1
ATOM 665 N N . ARG A 1 89 ? -8.062 4.083 5.567 1.00 96.56 89 ARG A N 1
ATOM 666 C CA . ARG A 1 89 ? -7.006 4.906 6.192 1.00 96.56 89 ARG A CA 1
ATOM 667 C C . ARG A 1 89 ? -6.801 4.653 7.680 1.00 96.56 89 ARG A C 1
ATOM 669 O O . ARG A 1 89 ? -5.736 4.924 8.220 1.00 96.56 89 ARG A O 1
ATOM 676 N N . GLU A 1 90 ? -7.820 4.177 8.383 1.00 97.25 90 GLU A N 1
ATOM 677 C CA . GLU A 1 90 ? -7.746 3.957 9.825 1.00 97.25 90 GLU A CA 1
ATOM 678 C C . GLU A 1 90 ? -6.964 2.690 10.174 1.00 97.25 90 GLU A C 1
ATOM 680 O O . GLU A 1 90 ? -6.399 2.617 11.262 1.00 97.25 90 GLU A O 1
ATOM 685 N N . TYR A 1 91 ? -6.851 1.719 9.262 1.00 98.06 91 TYR A N 1
ATOM 686 C CA . TYR A 1 91 ? -6.012 0.533 9.484 1.00 98.06 91 TYR A CA 1
ATOM 687 C C . TYR A 1 91 ? -4.516 0.861 9.454 1.00 98.06 91 TYR A C 1
ATOM 689 O O . TYR A 1 91 ? -3.726 0.211 10.143 1.00 98.06 91 TYR A O 1
ATOM 697 N N . PHE A 1 92 ? -4.135 1.932 8.755 1.00 97.12 92 PHE A N 1
ATOM 698 C CA . PHE A 1 92 ? -2.798 2.511 8.856 1.00 97.12 92 PHE A CA 1
ATOM 699 C C . PHE A 1 92 ? -2.550 3.176 10.211 1.00 97.12 92 PHE A C 1
ATOM 701 O O . PHE A 1 92 ? -1.434 3.556 10.475 1.00 97.12 92 PHE A O 1
ATOM 708 N N . LYS A 1 93 ? -3.518 3.297 11.128 1.00 94.31 93 LYS A N 1
ATOM 709 C CA . LYS A 1 93 ? -3.273 3.828 12.482 1.00 94.31 93 LYS A CA 1
ATOM 710 C C . LYS A 1 93 ? -2.990 2.706 13.485 1.00 94.31 93 LYS A C 1
ATOM 712 O O . LYS A 1 93 ? -3.621 2.636 14.538 1.00 94.31 93 LYS A O 1
ATOM 717 N N . GLY A 1 94 ? -2.055 1.814 13.154 1.00 93.19 94 GLY A N 1
ATOM 718 C CA . GLY A 1 94 ? -1.510 0.831 14.096 1.00 93.19 94 GLY A CA 1
ATOM 719 C C . GLY A 1 94 ? -1.544 -0.637 13.664 1.00 93.19 94 GLY A C 1
ATOM 720 O O . GLY A 1 94 ? -0.931 -1.455 14.358 1.00 93.19 94 GLY A O 1
ATOM 721 N N . GLN A 1 95 ? -2.211 -0.988 12.557 1.00 97.88 95 GLN A N 1
ATOM 722 C CA . GLN A 1 95 ? -2.219 -2.361 12.020 1.00 97.88 95 GLN A CA 1
ATOM 723 C C . GLN A 1 95 ? -1.343 -2.524 10.769 1.00 97.88 95 GLN A C 1
ATOM 725 O O . GLN A 1 95 ? -0.833 -3.621 10.542 1.00 97.88 95 GLN A O 1
ATOM 730 N N . ILE A 1 96 ? -1.126 -1.465 9.983 1.00 98.50 96 ILE A N 1
ATOM 731 C CA . ILE A 1 96 ? -0.326 -1.502 8.749 1.00 98.50 96 ILE A CA 1
ATOM 732 C C . ILE A 1 96 ? 0.876 -0.567 8.890 1.00 98.50 96 ILE A C 1
ATOM 734 O O . ILE A 1 96 ? 0.702 0.625 9.113 1.00 98.50 96 ILE A O 1
ATOM 738 N N . ILE A 1 97 ? 2.082 -1.113 8.737 1.00 98.38 97 ILE A N 1
ATOM 739 C CA . ILE A 1 97 ? 3.358 -0.386 8.792 1.00 98.38 97 ILE A CA 1
ATOM 740 C C . ILE A 1 97 ? 4.079 -0.636 7.469 1.00 98.38 97 ILE A C 1
ATOM 742 O O . ILE A 1 97 ? 4.335 -1.783 7.162 1.00 98.38 97 ILE A O 1
ATOM 746 N N . ILE A 1 98 ? 4.408 0.375 6.680 1.00 98.12 98 ILE A N 1
ATOM 747 C CA . ILE A 1 98 ? 5.026 0.198 5.355 1.00 98.12 98 ILE A CA 1
ATOM 748 C C . ILE A 1 98 ? 6.540 0.435 5.403 1.00 98.12 98 ILE A C 1
ATOM 750 O O . ILE A 1 98 ? 7.026 1.113 6.307 1.00 98.12 98 ILE A O 1
ATOM 754 N N . ASP A 1 99 ? 7.293 -0.097 4.440 1.00 97.31 99 ASP A N 1
ATOM 755 C CA . ASP A 1 99 ? 8.699 0.289 4.264 1.00 97.31 99 ASP A CA 1
ATOM 756 C C . ASP A 1 99 ? 8.857 1.622 3.493 1.00 97.31 99 ASP A C 1
ATOM 758 O O . ASP A 1 99 ? 7.879 2.242 3.067 1.00 97.31 99 ASP A O 1
ATOM 762 N N . SER A 1 100 ? 10.100 2.081 3.332 1.00 96.19 100 SER A N 1
ATOM 763 C CA . SER A 1 100 ? 10.458 3.335 2.660 1.00 96.19 100 SER A CA 1
ATOM 764 C C . SER A 1 100 ? 10.929 3.165 1.207 1.00 96.19 100 SER A C 1
ATOM 766 O O . SER A 1 100 ? 11.646 4.031 0.704 1.00 96.19 100 SER A O 1
ATOM 768 N N . MET A 1 101 ? 10.580 2.068 0.527 1.00 95.62 101 MET A N 1
ATOM 769 C CA . MET A 1 101 ? 11.083 1.737 -0.818 1.00 95.62 101 MET A CA 1
ATOM 770 C C . MET A 1 101 ? 10.416 2.574 -1.933 1.00 95.62 101 MET A C 1
ATOM 772 O O . MET A 1 101 ? 9.668 2.056 -2.759 1.00 95.62 101 MET A O 1
ATOM 776 N N . VAL A 1 102 ? 10.670 3.892 -1.945 1.00 94.38 102 VAL A N 1
ATOM 777 C CA . VAL A 1 102 ? 10.145 4.873 -2.932 1.00 94.38 102 VAL A CA 1
ATOM 778 C C . VAL A 1 102 ? 11.206 5.814 -3.527 1.00 94.38 102 VAL A C 1
ATOM 780 O O . VAL A 1 102 ? 10.869 6.705 -4.308 1.00 94.38 102 VAL A O 1
ATOM 783 N N . PHE A 1 103 ? 12.479 5.619 -3.168 1.00 94.50 103 PHE A N 1
ATOM 784 C CA . PHE A 1 103 ? 13.701 6.221 -3.747 1.00 94.50 103 PHE A CA 1
ATOM 785 C C . PHE A 1 103 ? 13.821 7.754 -3.790 1.00 94.50 103 PHE A C 1
ATOM 787 O O . PHE A 1 103 ? 14.862 8.270 -4.184 1.00 94.50 103 PHE A O 1
ATOM 794 N N . THR A 1 104 ? 12.794 8.500 -3.392 1.00 96.12 104 THR A N 1
ATOM 795 C CA . THR A 1 104 ? 12.771 9.966 -3.456 1.00 96.12 104 THR A CA 1
ATOM 796 C C . THR A 1 104 ? 12.290 10.557 -2.140 1.00 96.12 104 THR A C 1
ATOM 798 O O . THR A 1 104 ? 11.428 9.989 -1.459 1.00 96.12 104 THR A O 1
ATOM 801 N N . GLU A 1 105 ? 12.827 11.723 -1.786 1.00 96.81 105 GLU A N 1
ATOM 802 C CA . GLU A 1 105 ? 12.402 12.454 -0.592 1.00 96.81 105 GLU A CA 1
ATOM 803 C C . GLU A 1 105 ? 10.937 12.891 -0.698 1.00 96.81 105 GLU A C 1
ATOM 805 O O . GLU A 1 105 ? 10.196 12.810 0.280 1.00 96.81 105 GLU A O 1
ATOM 810 N N . GLU A 1 106 ? 10.488 13.312 -1.881 1.00 97.81 106 GLU A N 1
ATOM 811 C CA . GLU A 1 106 ? 9.099 13.672 -2.159 1.00 97.81 106 GLU A CA 1
ATOM 812 C C . GLU A 1 106 ? 8.157 12.480 -1.983 1.00 97.81 106 GLU A C 1
ATOM 814 O O . GLU A 1 106 ? 7.109 12.625 -1.346 1.00 97.81 106 GLU A O 1
ATOM 819 N N . GLY A 1 107 ? 8.539 11.301 -2.485 1.00 96.75 107 GLY A N 1
ATOM 820 C CA . GLY A 1 107 ? 7.785 10.065 -2.287 1.00 96.75 107 GLY A CA 1
ATOM 821 C C . GLY A 1 107 ? 7.641 9.738 -0.803 1.00 96.75 107 GLY A C 1
ATOM 822 O O . GLY A 1 107 ? 6.529 9.531 -0.318 1.00 96.75 107 GLY A O 1
ATOM 823 N N . LEU A 1 108 ? 8.741 9.790 -0.048 1.00 97.31 108 LEU A N 1
ATOM 824 C CA . LEU A 1 108 ? 8.716 9.557 1.396 1.00 97.31 108 LEU A CA 1
ATOM 825 C C . LEU A 1 108 ? 7.862 10.599 2.135 1.00 97.31 108 LEU A C 1
ATOM 827 O O . LEU A 1 108 ? 7.072 10.246 3.011 1.00 97.31 108 LEU A O 1
ATOM 831 N N . ARG A 1 109 ? 7.971 11.882 1.768 1.00 98.12 109 ARG A N 1
ATOM 832 C CA . ARG A 1 109 ? 7.182 12.973 2.359 1.00 98.12 109 ARG A CA 1
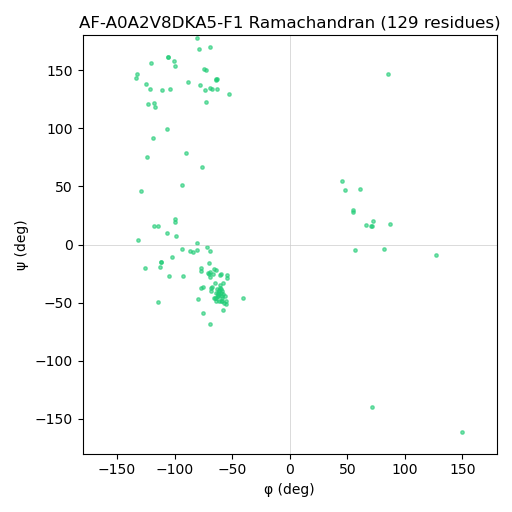ATOM 833 C C . ARG A 1 109 ? 5.686 12.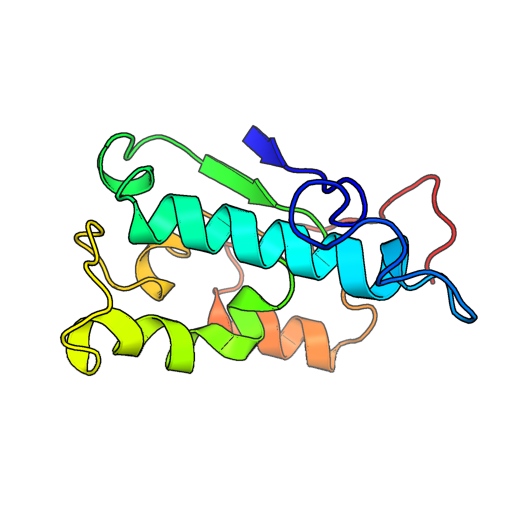766 2.126 1.00 98.12 109 ARG A C 1
ATOM 835 O O . ARG A 1 109 ? 4.890 13.011 3.032 1.00 98.12 109 ARG A O 1
ATOM 842 N N . HIS A 1 110 ? 5.310 12.283 0.945 1.00 97.56 110 HIS A N 1
ATOM 843 C CA . HIS A 1 110 ? 3.934 11.920 0.635 1.00 97.56 110 HIS A CA 1
ATOM 844 C C . HIS A 1 110 ? 3.452 10.729 1.476 1.00 97.56 110 HIS A C 1
ATOM 846 O O . HIS A 1 110 ? 2.394 10.830 2.091 1.00 97.56 110 HIS A O 1
ATOM 852 N N . LEU A 1 111 ? 4.240 9.654 1.604 1.00 97.25 111 LEU A N 1
ATOM 853 C CA . LEU A 1 111 ? 3.889 8.529 2.483 1.00 97.25 111 LEU A CA 1
ATOM 854 C C . LEU A 1 111 ? 3.661 8.992 3.928 1.00 97.25 111 LEU A C 1
ATOM 856 O O . LEU A 1 111 ? 2.665 8.622 4.546 1.00 97.25 111 LEU A O 1
ATOM 860 N N . VAL A 1 112 ? 4.539 9.852 4.457 1.00 97.38 112 VAL A N 1
ATOM 861 C CA . VAL A 1 112 ? 4.380 10.428 5.802 1.00 97.38 112 VAL A CA 1
ATOM 862 C C . VAL A 1 112 ? 3.061 11.195 5.925 1.00 97.38 112 VAL A C 1
ATOM 864 O O . VAL A 1 112 ? 2.402 11.086 6.959 1.00 97.38 112 VAL A O 1
ATOM 867 N N . ALA A 1 113 ? 2.663 11.946 4.896 1.00 97.25 113 ALA A N 1
ATOM 868 C CA . ALA A 1 113 ? 1.400 12.681 4.891 1.00 97.25 113 ALA A CA 1
ATOM 869 C C . ALA A 1 113 ? 0.169 11.754 4.866 1.00 97.25 113 ALA A C 1
ATOM 871 O O . ALA A 1 113 ? -0.825 12.061 5.522 1.00 97.25 113 ALA A O 1
ATOM 872 N N . GLU A 1 114 ? 0.240 10.622 4.159 1.00 96.69 114 GLU A N 1
ATOM 873 C CA . GLU A 1 114 ? -0.878 9.676 4.024 1.00 96.69 114 GLU A CA 1
ATOM 874 C C . GLU A 1 114 ? -1.037 8.751 5.241 1.00 96.69 114 GLU A C 1
ATOM 876 O O . GLU A 1 114 ? -2.149 8.574 5.744 1.00 96.69 114 GLU A O 1
ATOM 881 N N . VAL A 1 115 ? 0.059 8.158 5.735 1.00 96.88 115 VAL A N 1
ATOM 882 C CA . VAL A 1 115 ? 0.004 7.093 6.761 1.00 96.88 115 VAL A CA 1
ATOM 883 C C . VAL A 1 115 ? 0.561 7.508 8.125 1.00 96.88 115 VAL A C 1
ATOM 885 O O . VAL A 1 115 ? 0.288 6.855 9.132 1.00 96.88 115 VAL A O 1
ATOM 888 N N . GLY A 1 116 ? 1.295 8.620 8.189 1.00 96.81 116 GLY A N 1
ATOM 889 C CA . GLY A 1 116 ? 1.949 9.109 9.400 1.00 96.81 116 GLY A CA 1
ATOM 890 C C . GLY A 1 116 ? 3.327 8.488 9.646 1.00 96.81 116 GLY A C 1
ATOM 891 O O . GLY A 1 116 ? 3.579 7.316 9.374 1.00 96.81 116 GLY A O 1
ATOM 892 N N . VAL A 1 117 ? 4.233 9.277 10.233 1.00 96.88 117 VAL A N 1
ATOM 893 C CA . VAL A 1 117 ? 5.643 8.891 10.452 1.00 96.88 117 VAL A CA 1
ATOM 894 C C . VAL A 1 117 ? 5.817 7.611 11.278 1.00 96.88 117 VAL A C 1
ATOM 896 O O . VAL A 1 117 ? 6.731 6.834 11.030 1.00 96.88 117 VAL A O 1
ATOM 899 N N . GLY A 1 118 ? 4.920 7.345 12.232 1.00 96.94 118 GLY A N 1
ATOM 900 C CA . GLY A 1 118 ? 4.991 6.152 13.081 1.00 96.94 118 GLY A CA 1
ATOM 901 C C . GLY A 1 118 ? 4.653 4.844 12.362 1.00 96.94 118 GLY A C 1
ATOM 902 O O . GLY A 1 118 ? 4.659 3.795 13.001 1.00 96.94 118 GLY A O 1
ATOM 903 N N . GLN A 1 119 ? 4.284 4.897 11.080 1.00 97.62 119 GLN A N 1
ATOM 904 C CA . GLN A 1 119 ? 3.835 3.754 10.278 1.00 97.62 119 GLN A CA 1
ATOM 905 C C . GLN A 1 119 ? 4.760 3.491 9.093 1.00 97.62 119 GLN A C 1
ATOM 907 O O . GLN A 1 119 ? 4.389 2.755 8.185 1.00 97.62 119 GLN A O 1
ATOM 912 N N . ILE A 1 120 ? 5.960 4.071 9.116 1.00 97.94 120 ILE A N 1
ATOM 913 C CA . ILE A 1 120 ? 6.988 3.874 8.101 1.00 97.94 120 ILE A CA 1
ATOM 914 C C . ILE A 1 120 ? 8.240 3.325 8.779 1.00 97.94 120 ILE A C 1
ATOM 916 O O . ILE A 1 120 ? 8.663 3.825 9.823 1.00 97.94 120 ILE A O 1
ATOM 920 N N . VAL A 1 121 ? 8.834 2.296 8.184 1.00 97.44 121 VAL A N 1
ATOM 921 C CA . VAL A 1 121 ? 10.133 1.738 8.577 1.00 97.44 121 VAL A CA 1
ATOM 922 C C . VAL A 1 121 ? 11.116 1.824 7.417 1.00 97.44 121 VAL A C 1
ATOM 924 O O . VAL A 1 121 ? 10.724 1.885 6.256 1.00 97.44 121 VAL A O 1
ATOM 927 N N . TYR A 1 122 ? 12.409 1.833 7.726 1.00 96.00 122 TYR A N 1
ATOM 928 C CA . TYR A 1 122 ? 13.442 1.806 6.697 1.00 96.00 122 TYR A CA 1
ATOM 929 C C . TYR A 1 122 ? 13.543 0.412 6.065 1.00 96.00 122 TYR A C 1
ATOM 931 O O . TYR A 1 122 ? 13.591 -0.589 6.783 1.00 96.00 122 TYR A O 1
ATOM 939 N N . GLY A 1 123 ? 13.592 0.356 4.735 1.00 94.06 123 GLY A N 1
ATOM 940 C CA . GLY A 1 123 ? 13.816 -0.862 3.956 1.00 94.06 123 GLY A CA 1
ATOM 941 C C . GLY A 1 123 ? 14.859 -0.617 2.870 1.00 94.06 123 GLY A C 1
ATOM 942 O O . GLY A 1 123 ? 14.908 0.477 2.315 1.00 94.06 123 GLY A O 1
ATOM 943 N N . THR A 1 124 ? 15.701 -1.618 2.607 1.00 93.88 124 THR A N 1
ATOM 944 C CA . THR A 1 124 ? 16.758 -1.562 1.578 1.00 93.88 124 THR A CA 1
ATOM 945 C C . THR A 1 124 ? 16.517 -2.505 0.409 1.00 93.88 124 THR A C 1
ATOM 947 O O . THR A 1 124 ? 17.146 -2.349 -0.629 1.00 93.88 124 THR A O 1
ATOM 950 N N . ASP A 1 125 ? 15.671 -3.520 0.608 1.00 94.81 125 ASP A N 1
ATOM 951 C CA . ASP A 1 125 ? 15.428 -4.602 -0.351 1.00 94.81 125 ASP A CA 1
ATOM 952 C C . ASP A 1 125 ? 16.713 -5.352 -0.791 1.00 94.81 125 ASP A C 1
ATOM 954 O O . ASP A 1 125 ? 16.808 -5.929 -1.869 1.00 94.81 125 ASP A O 1
ATOM 958 N N . ILE A 1 126 ? 17.741 -5.383 0.070 1.00 93.56 126 ILE A N 1
ATOM 959 C CA . ILE A 1 12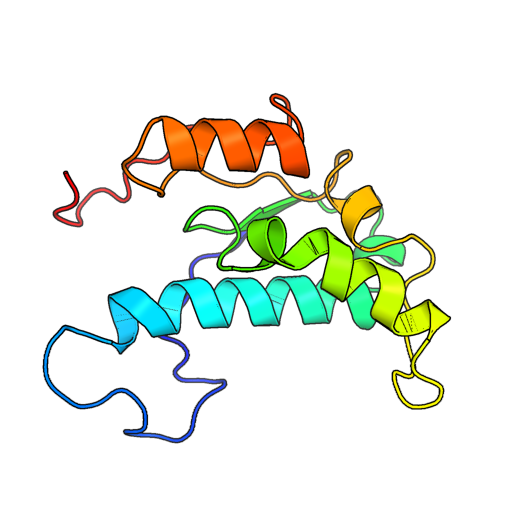6 ? 18.957 -6.187 -0.152 1.00 93.56 126 ILE A CA 1
ATOM 960 C C . ILE A 1 126 ? 18.580 -7.680 -0.179 1.00 93.56 126 ILE A C 1
ATOM 962 O O . ILE A 1 126 ? 17.887 -8.141 0.735 1.00 93.56 126 ILE A O 1
ATOM 966 N N . PRO A 1 127 ? 19.077 -8.469 -1.158 1.00 94.06 127 PRO A N 1
ATOM 967 C CA . PRO A 1 127 ? 20.231 -8.202 -2.029 1.00 94.06 127 PRO A CA 1
ATOM 968 C C . PRO A 1 127 ? 19.904 -7.673 -3.438 1.00 94.06 127 PRO A C 1
ATOM 970 O O . PRO A 1 127 ? 20.748 -7.789 -4.328 1.00 94.06 127 PRO A O 1
ATOM 973 N N . PHE A 1 128 ? 18.711 -7.129 -3.679 1.00 90.81 128 PHE A N 1
ATOM 974 C CA . PHE A 1 128 ? 18.386 -6.530 -4.972 1.00 90.81 128 PHE A CA 1
ATOM 975 C C . PHE A 1 128 ? 19.108 -5.188 -5.168 1.00 90.81 128 PHE A C 1
ATOM 977 O O . PHE A 1 128 ? 19.423 -4.474 -4.216 1.00 90.81 128 PHE A O 1
ATOM 984 N N . ASN A 1 129 ? 19.398 -4.854 -6.428 1.00 88.75 129 ASN A N 1
ATOM 985 C CA . ASN A 1 129 ? 20.171 -3.665 -6.790 1.00 88.75 129 ASN A CA 1
ATOM 986 C C . ASN A 1 129 ? 19.254 -2.456 -6.999 1.00 88.75 129 ASN A C 1
ATOM 988 O O . ASN A 1 129 ? 18.965 -2.074 -8.135 1.00 88.75 129 ASN A O 1
ATOM 992 N N . TRP A 1 130 ? 18.826 -1.859 -5.894 1.00 90.50 130 TRP A N 1
ATOM 993 C CA . TRP A 1 130 ? 18.156 -0.562 -5.868 1.00 90.50 130 TRP A CA 1
ATOM 994 C C . TRP A 1 130 ? 19.132 0.561 -5.472 1.00 90.50 130 TRP A C 1
ATOM 996 O O . TRP A 1 130 ? 20.157 0.263 -4.852 1.00 90.50 130 TRP A O 1
ATOM 1006 N N . PRO A 1 131 ? 18.878 1.819 -5.891 1.00 83.06 131 PRO A N 1
ATOM 1007 C CA . PRO A 1 131 ? 19.733 2.962 -5.562 1.00 83.06 131 PRO A CA 1
ATOM 1008 C C . PRO A 1 131 ? 19.746 3.310 -4.068 1.00 83.06 131 PRO A C 1
ATOM 1010 O O . PRO A 1 131 ? 18.750 3.015 -3.368 1.00 83.06 131 PRO A O 1
#

Foldseek 3Di:
DEDWFQLLCVPDDPCPQDDPDSCSPPPSRLVRLLVVLLCCAQVQVCVVPVVAAYEYEPLSRCCLVCQVVQQCCVVPPPPSNGPHPDGSLVCLVGRAAYEPNPPDPVSNVSSCVRRNPVRYDYDDPPPDDDD

Secondary structure (DSSP, 8-state):
-EE---TTTTTS-TTTT-STT-HIIIIIHHHHHHHHHHHHHHTTHHHH-TT--BEESGGGTTTGGGHHHHHTHHHH-TT-----SS-HHHHTTTTB-EE--S-SHHHHHHHHHHH-GGGEE----TTS---

pLDDT: mean 95.97, std 2.39, range [83.06, 98.5]

Radius of gyration: 14.89 Å; Cα contacts (8 Å, |Δi|>4): 196; chains: 1; bounding box: 44×29×39 Å

Nearest PDB structures (foldseek):
  8yt2-assembly2_B  TM=9.057E-01  e=6.276E-08  Pseudomonas fluorescens
  8yt2-assembly2_C  TM=8.832E-01  e=5.533E-08  Pseudomonas fluorescens
  8yt2-assembly1_A-2  TM=9.140E-01  e=9.754E-08  Pseudomonas fluorescens
  4ign-assembly2_B  TM=8.607E-01  e=3.662E-07  Homo sapiens
  4ofc-assembly1_A  TM=8.092E-01  e=1.516E-07  Hom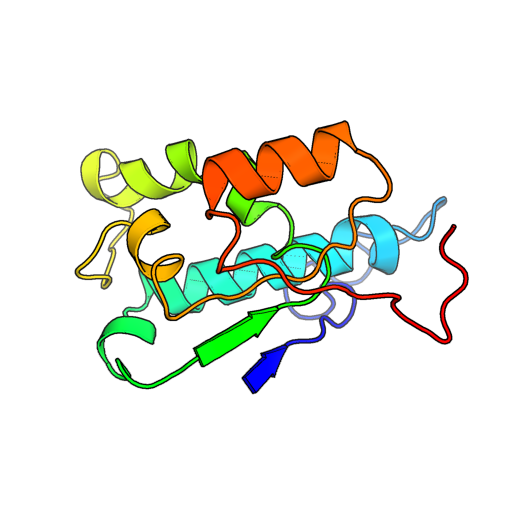o sapiens

Mean predicted aligned error: 2.75 Å